Protein AF-A0AA91YK57-F1 (afdb_monomer_lite)

pLDDT: mean 83.92, std 13.76, range [32.53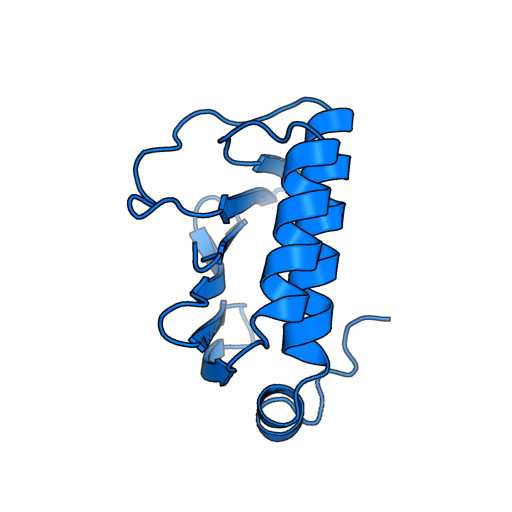, 97.12]

Secondary structure (DSSP, 8-state):
----EEEEEEEEETTEEEEEEEEETTTTEEEEEEE-SS-EEEEEEE----HHHHHHHHHHHHHTT--S-EEEEEEEETTEEEEEEEEEEES-S-GGG--PEE--HHHHHHHHHHHHHHHHHHHHSHHHHHH-TT-----

Foldseek 3Di:
DQKKKWKWKFKDKQNHTAWIWIATQVQQWTWTFGHDPPDTDTDIWRHHDDSVLSVVLVVLCVVLVQDQAWAWDWDADPNITMIMIIGMDMPDPDPPPHPHHDDDPSNVVSSVVSVCSVVVRVCPDPRNCVVCVPPPPDD

Radius of gyration: 15.31 Å; chains: 1; bounding box: 37×32×38 Å

Sequence (139 aa):
NDVFIVFYSQFYINSILVGEKYYNSKTGVYRIYEKTSSTFIDKKIKITLLQKDLNDIYNKYKELKIPNKKLCMKMKEENEDILIERQILVNSENINDVKECAVKDDEQANIDMITSQLLNLIKTSDEYKKTFPQADWEM

Structure (mmCIF, N/CA/C/O backbone):
data_AF-A0AA91YK57-F1
#
_entry.id   AF-A0AA91YK57-F1
#
loop_
_atom_site.group_PDB
_atom_site.id
_atom_site.type_symbol
_atom_site.label_atom_id
_atom_site.label_alt_id
_atom_site.label_comp_id
_atom_site.label_asym_id
_atom_site.label_entity_id
_atom_site.label_seq_id
_atom_site.pdbx_PDB_ins_code
_atom_site.Cartn_x
_atom_site.Cartn_y
_atom_site.Cartn_z
_atom_site.occupancy
_atom_site.B_iso_or_equiv
_atom_site.auth_seq_id
_atom_site.auth_comp_id
_atom_site.auth_asym_id
_atom_site.auth_atom_id
_atom_site.pdbx_PDB_model_num
ATOM 1 N N . ASN A 1 1 ? -19.756 2.731 12.457 1.00 57.16 1 ASN A N 1
ATOM 2 C CA . ASN A 1 1 ? -19.352 2.319 11.100 1.00 57.16 1 ASN A CA 1
ATOM 3 C C . ASN A 1 1 ? -17.912 1.895 11.155 1.00 57.16 1 ASN A C 1
ATOM 5 O O . ASN A 1 1 ? -17.081 2.729 11.499 1.00 57.16 1 ASN A O 1
ATOM 9 N N . ASP A 1 2 ? -17.644 0.631 10.854 1.00 82.88 2 ASP A N 1
ATOM 10 C CA . ASP A 1 2 ? -16.275 0.134 10.775 1.00 82.88 2 ASP A CA 1
ATOM 11 C C . ASP A 1 2 ? -15.621 0.705 9.518 1.00 82.88 2 ASP A C 1
ATOM 13 O O . ASP A 1 2 ? -16.173 0.623 8.418 1.00 82.88 2 ASP A O 1
ATOM 17 N N . VAL A 1 3 ? -14.479 1.362 9.704 1.00 88.44 3 VAL A N 1
ATOM 18 C CA . VAL A 1 3 ? -13.678 1.894 8.604 1.00 88.44 3 VAL A CA 1
ATOM 19 C C . VAL A 1 3 ? -12.901 0.761 7.952 1.00 88.44 3 VAL A C 1
ATOM 21 O O . VAL A 1 3 ? -12.191 0.017 8.622 1.00 88.44 3 VAL A O 1
ATOM 24 N N . PHE A 1 4 ? -12.992 0.684 6.630 1.00 89.94 4 PHE A N 1
ATOM 25 C CA . PHE A 1 4 ? -12.267 -0.264 5.800 1.00 89.94 4 PHE A CA 1
ATOM 26 C C . PHE A 1 4 ? -11.366 0.471 4.813 1.00 89.94 4 PHE A C 1
ATOM 28 O O . PHE A 1 4 ? -11.797 1.441 4.195 1.00 89.94 4 PHE A O 1
ATOM 35 N N . ILE A 1 5 ? -10.134 -0.004 4.638 1.00 91.31 5 ILE A N 1
ATOM 36 C CA . ILE A 1 5 ? -9.160 0.577 3.718 1.00 91.31 5 ILE A CA 1
ATOM 37 C C . ILE A 1 5 ? -8.622 -0.507 2.786 1.00 91.31 5 ILE A C 1
ATOM 39 O O . ILE A 1 5 ? -8.156 -1.559 3.238 1.00 91.31 5 ILE A O 1
ATOM 43 N N . VAL A 1 6 ? -8.651 -0.221 1.485 1.00 91.81 6 VAL A N 1
ATOM 44 C CA . VAL A 1 6 ? -7.902 -0.961 0.466 1.00 91.81 6 VAL A CA 1
ATOM 45 C C . VAL A 1 6 ? -6.827 -0.058 -0.092 1.00 91.81 6 VAL A C 1
ATOM 47 O O . VAL A 1 6 ? -7.095 1.086 -0.452 1.00 91.81 6 VAL A O 1
ATOM 50 N N . PHE A 1 7 ? -5.625 -0.598 -0.205 1.00 91.88 7 PHE A N 1
ATOM 51 C CA . PHE A 1 7 ? -4.524 0.049 -0.891 1.00 91.88 7 PHE A CA 1
ATOM 52 C C . PHE A 1 7 ? -4.018 -0.839 -2.014 1.00 91.88 7 PHE A C 1
ATOM 54 O O . PHE A 1 7 ? -3.886 -2.055 -1.854 1.00 91.88 7 PHE A O 1
ATOM 61 N N . TYR A 1 8 ? -3.716 -0.205 -3.138 1.00 91.56 8 TYR A N 1
ATOM 62 C CA . TYR A 1 8 ? -3.125 -0.849 -4.289 1.00 91.56 8 TYR A CA 1
ATOM 63 C C . TYR A 1 8 ? -2.072 0.061 -4.907 1.00 91.56 8 TYR A C 1
ATOM 65 O O . TYR A 1 8 ? -2.298 1.257 -5.083 1.00 91.56 8 TYR A O 1
ATOM 73 N N . SER A 1 9 ? -0.917 -0.502 -5.233 1.00 91.69 9 SER A N 1
ATOM 74 C CA . SER A 1 9 ? 0.131 0.182 -5.976 1.00 91.69 9 SER A CA 1
ATOM 75 C C . SER A 1 9 ? 0.742 -0.793 -6.963 1.00 91.69 9 SER A C 1
ATOM 77 O O . SER A 1 9 ? 1.215 -1.845 -6.548 1.00 91.69 9 SER A O 1
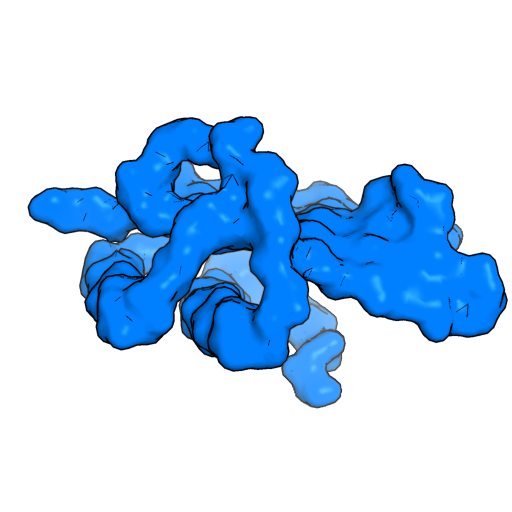ATOM 79 N N . GLN A 1 10 ? 0.763 -0.436 -8.237 1.00 92.88 10 GLN A N 1
ATOM 80 C CA . GLN A 1 10 ? 1.391 -1.191 -9.312 1.00 92.88 10 GLN A CA 1
ATOM 81 C C . GLN A 1 10 ? 2.518 -0.369 -9.922 1.00 92.88 10 GLN A C 1
ATOM 83 O O . GLN A 1 10 ? 2.422 0.855 -10.037 1.00 92.88 10 GLN A O 1
ATOM 88 N N . PHE A 1 11 ? 3.584 -1.058 -10.296 1.00 92.56 11 PHE A N 1
ATOM 89 C CA . PHE A 1 11 ? 4.770 -0.485 -10.900 1.00 92.56 11 PHE A CA 1
ATOM 90 C C . PHE A 1 11 ? 5.040 -1.182 -12.227 1.00 92.56 11 PHE A C 1
ATOM 92 O O . PHE A 1 11 ? 5.179 -2.410 -12.277 1.00 92.56 11 PHE A O 1
ATOM 99 N N . TYR A 1 12 ? 5.092 -0.392 -13.293 1.00 91.88 12 TYR A N 1
ATOM 100 C CA . TYR A 1 12 ? 5.288 -0.864 -14.652 1.00 91.88 12 TYR A CA 1
ATOM 101 C C . TYR A 1 12 ? 6.545 -0.254 -15.260 1.00 91.88 12 TYR A C 1
ATOM 103 O O . TYR A 1 12 ? 6.745 0.955 -15.160 1.00 91.88 12 TYR A O 1
ATOM 111 N N . ILE A 1 13 ? 7.323 -1.082 -15.953 1.00 91.88 13 ILE A N 1
ATOM 112 C CA . ILE A 1 13 ? 8.452 -0.673 -16.795 1.00 91.88 13 ILE A CA 1
ATOM 113 C C . ILE A 1 13 ? 8.148 -1.146 -18.212 1.00 91.88 13 ILE A C 1
ATOM 115 O O . ILE A 1 13 ? 7.886 -2.331 -18.421 1.00 91.88 13 ILE A O 1
ATOM 119 N N . ASN A 1 14 ? 8.131 -0.237 -19.187 1.00 90.56 14 ASN A N 1
ATOM 120 C CA . ASN A 1 14 ? 7.809 -0.541 -20.587 1.00 90.56 14 ASN A CA 1
ATOM 121 C C . ASN A 1 14 ? 6.486 -1.322 -20.733 1.00 90.56 14 ASN A C 1
ATOM 123 O O . ASN A 1 14 ? 6.376 -2.269 -21.510 1.00 90.56 14 ASN A O 1
ATOM 127 N N . SER A 1 15 ? 5.468 -0.930 -19.956 1.00 89.62 15 SER A N 1
ATOM 128 C CA . SER A 1 15 ? 4.153 -1.598 -19.851 1.00 89.62 15 SER A CA 1
ATOM 129 C C . SER A 1 15 ? 4.160 -3.015 -19.248 1.00 89.62 15 SER A C 1
ATOM 131 O O . SER A 1 15 ? 3.131 -3.692 -19.259 1.00 89.62 15 SER A O 1
ATOM 133 N N . ILE A 1 16 ? 5.277 -3.474 -18.680 1.00 91.50 16 ILE A N 1
ATOM 134 C CA . ILE A 1 16 ? 5.394 -4.764 -17.989 1.00 91.50 16 ILE A CA 1
ATOM 135 C C . ILE A 1 16 ? 5.254 -4.540 -16.485 1.00 91.50 16 ILE A C 1
ATOM 137 O O . ILE A 1 16 ? 5.974 -3.725 -15.916 1.00 91.50 16 ILE A O 1
ATOM 141 N N . LEU A 1 17 ? 4.356 -5.282 -15.827 1.00 92.25 17 LEU A N 1
ATOM 142 C CA . LEU A 1 17 ? 4.208 -5.242 -14.369 1.00 92.25 17 LEU A CA 1
ATOM 143 C C . LEU A 1 17 ? 5.436 -5.867 -13.694 1.00 92.25 17 LEU A C 1
ATOM 145 O O . LEU A 1 17 ? 5.653 -7.082 -13.762 1.00 92.25 17 LEU A O 1
ATOM 149 N N . VAL A 1 18 ? 6.197 -5.033 -12.997 1.00 93.75 18 VAL A N 1
ATOM 150 C CA . VAL A 1 18 ? 7.427 -5.415 -12.289 1.00 93.75 18 VAL A CA 1
ATOM 151 C C . VAL A 1 18 ? 7.298 -5.272 -10.773 1.00 93.75 18 VAL A C 1
ATOM 153 O O . VAL A 1 18 ? 8.116 -5.816 -10.043 1.00 93.75 18 VAL A O 1
ATOM 156 N N . GLY A 1 19 ? 6.251 -4.611 -10.273 1.00 94.25 19 GLY A N 1
ATOM 157 C CA . GLY A 1 19 ? 6.008 -4.496 -8.838 1.00 94.25 19 GLY A CA 1
ATOM 158 C C . GLY A 1 19 ? 4.540 -4.288 -8.494 1.00 94.25 19 GLY A C 1
ATOM 159 O O . GLY A 1 19 ? 3.806 -3.627 -9.223 1.00 94.25 19 GLY A O 1
ATOM 160 N N . GLU A 1 20 ? 4.103 -4.847 -7.372 1.00 94.31 20 GLU A N 1
ATOM 161 C CA . GLU A 1 20 ? 2.769 -4.657 -6.813 1.00 94.31 20 GLU A CA 1
ATOM 162 C C . GLU A 1 20 ? 2.827 -4.664 -5.280 1.00 94.31 20 GLU A C 1
ATOM 164 O O . GLU A 1 20 ? 3.453 -5.525 -4.660 1.00 94.31 20 GLU A O 1
ATOM 169 N N . LYS A 1 21 ? 2.119 -3.722 -4.656 1.00 94.62 21 LYS A N 1
ATOM 170 C CA . LYS A 1 21 ? 1.785 -3.745 -3.230 1.00 94.62 21 LYS A CA 1
ATOM 171 C C . LYS A 1 21 ? 0.266 -3.694 -3.089 1.00 94.62 21 LYS A C 1
ATOM 173 O O . LYS A 1 21 ? -0.382 -2.834 -3.683 1.00 94.62 21 LYS A O 1
ATOM 178 N N . TYR A 1 22 ? -0.300 -4.593 -2.293 1.00 94.81 22 TYR A N 1
ATOM 179 C CA . TYR A 1 22 ? -1.740 -4.648 -2.022 1.00 94.81 22 TYR A CA 1
ATOM 180 C C . TYR A 1 22 ? -1.994 -4.790 -0.529 1.00 94.81 22 TYR A C 1
ATOM 182 O O . TYR A 1 22 ? -1.345 -5.605 0.121 1.00 94.81 22 TYR A O 1
ATOM 190 N N . TYR A 1 23 ? -2.963 -4.048 0.002 1.00 95.12 23 TYR A N 1
ATOM 191 C CA . TYR A 1 23 ? -3.470 -4.221 1.360 1.00 95.12 23 TYR A CA 1
ATOM 192 C C . TYR A 1 23 ? -4.996 -4.182 1.393 1.00 95.12 23 TYR A C 1
ATOM 194 O O . TYR A 1 23 ? -5.612 -3.355 0.722 1.00 95.12 23 TYR A O 1
ATOM 202 N N . ASN A 1 24 ? -5.604 -5.018 2.233 1.00 94.25 24 ASN A N 1
ATOM 203 C CA . ASN A 1 24 ? -7.042 -5.027 2.480 1.00 94.25 24 ASN A CA 1
ATOM 204 C C . ASN A 1 24 ? -7.317 -5.177 3.979 1.00 94.25 24 ASN A C 1
ATOM 206 O O . ASN A 1 24 ? -7.155 -6.266 4.528 1.00 94.25 24 ASN A O 1
ATOM 210 N N . SER A 1 25 ? -7.784 -4.110 4.634 1.00 93.94 25 SER A N 1
ATOM 211 C CA . SER A 1 25 ? -7.955 -4.101 6.094 1.00 93.94 25 SER A CA 1
ATOM 212 C C . SER A 1 25 ? -9.093 -4.983 6.626 1.00 93.94 25 SER A C 1
ATOM 214 O O . SER A 1 25 ? -9.071 -5.335 7.798 1.00 93.94 25 SER A O 1
ATOM 216 N N . LYS A 1 26 ? -10.052 -5.402 5.786 1.00 91.62 26 LYS A N 1
ATOM 217 C CA . LYS A 1 26 ? -11.102 -6.379 6.137 1.00 91.62 26 LYS A CA 1
ATOM 218 C C . LYS A 1 26 ? -10.511 -7.774 6.319 1.00 91.62 26 LYS A C 1
ATOM 220 O O . LYS A 1 26 ? -10.919 -8.514 7.205 1.00 91.62 26 LYS A O 1
ATOM 225 N N . THR A 1 27 ? -9.569 -8.147 5.455 1.00 93.19 27 THR A N 1
ATOM 226 C CA . THR A 1 27 ? -8.924 -9.473 5.486 1.00 93.19 27 THR A CA 1
ATOM 227 C C . THR A 1 27 ? -7.598 -9.473 6.249 1.00 93.19 27 THR A C 1
ATOM 229 O O . THR A 1 27 ? -7.112 -10.533 6.652 1.00 93.19 27 THR A O 1
ATOM 232 N N . GLY A 1 28 ? -7.005 -8.292 6.424 1.00 93.75 28 GLY A N 1
ATOM 233 C CA . GLY A 1 28 ? -5.647 -8.085 6.913 1.00 93.75 28 GLY A CA 1
ATOM 234 C C . GLY A 1 28 ? -4.565 -8.519 5.923 1.00 93.75 28 GLY A C 1
ATOM 235 O O . GLY A 1 28 ? -3.396 -8.578 6.283 1.00 93.75 28 GLY A O 1
ATOM 236 N N . VAL A 1 29 ? -4.908 -8.884 4.685 1.00 95.75 29 VAL A N 1
ATOM 237 C CA . VAL A 1 29 ? -3.914 -9.388 3.730 1.00 95.75 29 VAL A CA 1
ATOM 238 C C . VAL A 1 29 ? -3.093 -8.228 3.185 1.00 95.75 29 VAL A C 1
ATOM 240 O O . VAL A 1 29 ? -3.642 -7.320 2.563 1.00 95.75 29 VAL A O 1
ATOM 243 N N . TYR A 1 30 ? -1.777 -8.308 3.373 1.00 95.94 30 TYR A N 1
ATOM 244 C CA . TYR A 1 30 ? -0.781 -7.480 2.709 1.00 95.94 30 TYR A CA 1
ATOM 245 C C . TYR A 1 30 ? 0.067 -8.340 1.764 1.00 95.94 30 TYR A C 1
ATOM 247 O O . TYR A 1 30 ? 0.600 -9.371 2.178 1.00 95.94 30 TYR A O 1
ATOM 255 N N . ARG A 1 31 ? 0.194 -7.940 0.498 1.00 94.81 31 ARG A N 1
ATOM 256 C CA . ARG A 1 31 ? 1.016 -8.614 -0.517 1.00 94.81 31 ARG A CA 1
ATOM 257 C C . ARG A 1 31 ? 2.094 -7.673 -1.030 1.00 94.81 31 ARG A C 1
ATOM 259 O O . ARG A 1 31 ? 1.800 -6.514 -1.314 1.00 94.81 31 ARG A O 1
ATOM 266 N N . ILE A 1 32 ? 3.294 -8.210 -1.217 1.00 93.88 32 ILE A N 1
ATOM 267 C CA . ILE A 1 32 ? 4.352 -7.610 -2.029 1.00 93.88 32 ILE A CA 1
ATOM 268 C C . ILE A 1 32 ? 4.678 -8.586 -3.155 1.00 93.88 32 ILE A C 1
ATOM 270 O O . ILE A 1 32 ? 5.007 -9.743 -2.890 1.00 93.88 32 ILE A O 1
ATOM 274 N N . TYR A 1 33 ? 4.597 -8.102 -4.387 1.00 93.88 33 TYR A N 1
ATOM 275 C CA . TYR A 1 33 ? 5.147 -8.743 -5.570 1.00 93.88 33 TYR A CA 1
ATOM 276 C C . TYR A 1 33 ? 6.202 -7.816 -6.173 1.00 93.88 33 TYR A C 1
ATOM 278 O O . TYR A 1 33 ? 5.961 -6.622 -6.325 1.00 93.88 33 TYR A O 1
ATOM 286 N N . GLU A 1 34 ? 7.362 -8.354 -6.515 1.00 92.56 34 GLU A N 1
ATOM 287 C CA . GLU A 1 34 ? 8.448 -7.631 -7.165 1.00 92.56 34 GLU A CA 1
ATOM 288 C C . GLU A 1 34 ? 9.196 -8.582 -8.095 1.00 92.56 34 GLU A C 1
ATOM 290 O O . GLU A 1 34 ? 9.513 -9.717 -7.730 1.00 92.56 34 GLU A O 1
ATOM 295 N N . LYS A 1 35 ? 9.458 -8.127 -9.314 1.00 89.94 35 LYS A N 1
ATOM 296 C CA . LYS A 1 35 ? 10.153 -8.881 -10.346 1.00 89.94 35 LYS A CA 1
ATOM 297 C C . LYS A 1 35 ? 11.123 -7.955 -11.062 1.00 89.94 35 LYS A C 1
ATOM 299 O O . LYS A 1 35 ? 10.716 -7.138 -11.883 1.00 89.94 35 LYS A O 1
ATOM 304 N N . THR A 1 36 ? 12.404 -8.141 -10.790 1.00 82.00 36 THR A N 1
ATOM 305 C CA . THR A 1 36 ? 13.503 -7.516 -11.529 1.00 82.00 36 THR A CA 1
ATOM 306 C C . THR A 1 36 ? 14.247 -8.578 -12.345 1.00 82.00 36 THR A C 1
ATOM 308 O O . THR A 1 36 ? 13.862 -9.750 -12.370 1.00 82.00 36 THR A O 1
ATOM 311 N N . SER A 1 37 ? 15.310 -8.183 -13.048 1.00 79.50 37 SER A N 1
ATOM 312 C CA . SER A 1 37 ? 16.183 -9.117 -13.774 1.00 79.50 37 SER A CA 1
ATOM 313 C C . SER A 1 37 ? 16.922 -10.094 -12.850 1.00 79.50 37 SER A C 1
ATOM 315 O O . SER A 1 37 ? 17.281 -11.187 -13.286 1.00 79.50 37 SER A O 1
ATOM 317 N N . SER A 1 38 ? 17.131 -9.723 -11.584 1.00 77.81 38 SER A N 1
ATOM 318 C CA . SER A 1 38 ? 17.931 -10.468 -10.604 1.00 77.81 38 SER A CA 1
ATOM 319 C C . SER A 1 38 ? 17.144 -10.963 -9.387 1.00 77.81 38 SER A C 1
ATOM 321 O O . SER A 1 38 ? 17.605 -11.879 -8.707 1.00 77.81 38 SER A O 1
ATOM 323 N N . THR A 1 39 ? 15.958 -10.409 -9.121 1.00 81.75 39 THR A N 1
ATOM 324 C CA . THR A 1 39 ? 15.192 -10.676 -7.898 1.00 81.75 39 THR A CA 1
ATOM 325 C C . THR A 1 39 ? 13.735 -10.994 -8.218 1.00 81.75 39 THR A C 1
ATOM 327 O O . THR A 1 39 ? 13.102 -10.344 -9.050 1.00 81.75 39 THR A O 1
ATOM 330 N N . PHE A 1 40 ? 13.182 -11.986 -7.516 1.00 89.00 40 PHE A N 1
ATOM 331 C CA . PHE A 1 40 ? 11.756 -12.300 -7.535 1.00 89.00 40 PHE A CA 1
ATOM 332 C C . PHE A 1 40 ? 11.220 -12.437 -6.109 1.00 89.00 40 PHE A C 1
ATOM 334 O O . PHE A 1 40 ? 11.698 -13.266 -5.330 1.00 89.00 40 PHE A O 1
ATOM 341 N N . ILE A 1 41 ? 10.209 -11.639 -5.778 1.00 89.56 41 ILE A N 1
ATOM 342 C CA . ILE A 1 41 ? 9.485 -11.674 -4.509 1.00 89.56 41 ILE A CA 1
ATOM 343 C C . ILE A 1 41 ? 7.998 -11.796 -4.835 1.00 89.56 41 ILE A C 1
ATOM 345 O O . ILE A 1 41 ? 7.453 -10.982 -5.564 1.00 89.56 41 ILE A O 1
ATOM 349 N N . ASP A 1 42 ? 7.320 -12.785 -4.260 1.00 93.00 42 ASP A N 1
ATOM 350 C CA . ASP A 1 42 ? 5.858 -12.803 -4.154 1.00 93.00 42 ASP A CA 1
ATOM 351 C C . ASP A 1 42 ? 5.505 -13.330 -2.766 1.00 93.00 42 ASP A C 1
ATOM 353 O O . ASP A 1 42 ? 5.580 -14.530 -2.490 1.00 93.00 42 ASP A O 1
ATOM 357 N N . LYS A 1 43 ? 5.214 -12.410 -1.847 1.00 92.88 43 LYS A N 1
ATOM 358 C CA . LYS A 1 43 ? 4.928 -12.724 -0.447 1.00 92.88 43 LYS A CA 1
ATOM 359 C C . LYS A 1 43 ? 3.604 -12.121 -0.025 1.00 92.88 43 LYS A C 1
ATOM 361 O O . LYS A 1 43 ? 3.281 -10.982 -0.355 1.00 92.88 43 LYS A O 1
ATOM 366 N N . LYS A 1 44 ? 2.867 -12.886 0.777 1.00 95.00 44 LYS A N 1
ATOM 367 C CA . LYS A 1 44 ? 1.630 -12.465 1.435 1.00 95.00 44 LYS A CA 1
ATOM 368 C C . LYS A 1 44 ? 1.778 -12.646 2.934 1.00 95.00 44 LYS A C 1
ATOM 370 O O . LYS A 1 44 ? 2.232 -13.696 3.382 1.00 95.00 44 LYS A O 1
ATOM 375 N N . ILE A 1 45 ? 1.364 -11.641 3.689 1.00 94.88 45 ILE A N 1
ATOM 376 C CA . ILE A 1 45 ? 1.335 -11.658 5.149 1.00 94.88 45 ILE A CA 1
ATOM 377 C C . ILE A 1 45 ? -0.008 -11.154 5.647 1.00 94.88 45 ILE A C 1
ATOM 379 O O . ILE A 1 45 ? -0.712 -10.427 4.945 1.00 94.88 45 ILE A O 1
ATOM 383 N N . LYS A 1 46 ? -0.366 -11.558 6.863 1.00 97.12 46 LYS A N 1
ATOM 384 C CA . LYS A 1 46 ? -1.584 -11.107 7.523 1.00 97.12 46 LYS A CA 1
ATOM 385 C C . LYS A 1 46 ? -1.219 -10.083 8.592 1.00 97.12 46 LYS A C 1
ATOM 387 O O . LYS A 1 46 ? -0.551 -10.433 9.553 1.00 97.12 46 LYS A O 1
ATOM 392 N N . ILE A 1 47 ? -1.661 -8.846 8.407 1.00 95.81 47 ILE A N 1
ATOM 393 C CA . ILE A 1 47 ? -1.497 -7.717 9.324 1.00 95.81 47 ILE A CA 1
ATOM 394 C C . ILE A 1 47 ? -2.885 -7.169 9.623 1.00 95.81 47 ILE A C 1
ATOM 396 O O . ILE A 1 47 ? -3.600 -6.745 8.718 1.00 95.81 47 ILE A O 1
ATOM 400 N N . THR A 1 48 ? -3.271 -7.181 10.895 1.00 95.38 48 THR A N 1
ATOM 401 C CA . THR A 1 48 ? -4.552 -6.619 11.334 1.00 95.38 48 THR A CA 1
ATOM 402 C C . THR A 1 48 ? -4.286 -5.283 12.007 1.00 95.38 48 THR A C 1
ATOM 404 O O . THR A 1 48 ? -3.667 -5.242 13.065 1.00 95.38 48 THR A O 1
ATOM 407 N N . LEU A 1 49 ? -4.735 -4.194 11.386 1.00 94.31 49 LEU A N 1
ATOM 408 C CA . LEU A 1 49 ? -4.632 -2.857 11.973 1.00 94.31 49 LEU A CA 1
ATOM 409 C C . LEU A 1 49 ? -5.753 -2.618 12.986 1.00 94.31 49 LEU A C 1
ATOM 411 O O . LEU A 1 49 ? -6.851 -3.163 12.849 1.00 94.31 49 LEU A O 1
ATOM 415 N N . LEU A 1 50 ? -5.489 -1.782 13.991 1.00 94.50 50 LEU A N 1
ATOM 416 C CA . LEU A 1 50 ? -6.500 -1.428 14.980 1.00 94.50 50 LEU A CA 1
ATOM 417 C C . LEU A 1 50 ? -7.558 -0.521 14.349 1.00 94.50 50 LEU A C 1
ATOM 419 O O . LEU A 1 50 ? -7.258 0.341 13.523 1.00 94.50 50 LEU A O 1
ATOM 423 N N . GLN A 1 51 ? -8.804 -0.645 14.810 1.00 93.25 51 GLN A N 1
ATOM 424 C CA . GLN A 1 51 ? -9.896 0.200 14.318 1.00 93.25 51 GLN A CA 1
ATOM 425 C C . GLN A 1 51 ? -9.627 1.694 14.551 1.00 93.25 51 GLN A C 1
ATOM 427 O O . GLN A 1 51 ? -10.048 2.528 13.752 1.00 93.25 51 GLN A O 1
ATOM 432 N N . LYS A 1 52 ? -8.905 2.033 15.628 1.00 94.75 52 LYS A N 1
ATOM 433 C CA . LYS A 1 52 ? -8.471 3.405 15.908 1.00 94.75 52 LYS A CA 1
ATOM 434 C C . LYS A 1 52 ? -7.564 3.941 14.795 1.00 94.75 52 LYS A C 1
ATOM 436 O O . LYS A 1 52 ? -7.853 5.007 14.271 1.00 94.75 52 LYS A O 1
ATOM 441 N N . ASP A 1 53 ? -6.561 3.171 14.379 1.00 95.06 53 ASP A N 1
ATOM 442 C CA . ASP A 1 53 ? -5.624 3.578 13.325 1.00 95.06 53 ASP A CA 1
ATOM 443 C C . ASP A 1 53 ? -6.344 3.766 11.982 1.00 95.06 53 ASP A C 1
ATOM 445 O O . ASP A 1 53 ? -6.115 4.738 11.264 1.00 95.06 53 ASP A O 1
ATOM 449 N N . LEU A 1 54 ? -7.282 2.866 11.662 1.00 94.50 54 LEU A N 1
ATOM 450 C CA . LEU A 1 54 ? -8.117 2.987 10.463 1.00 94.50 54 LEU A CA 1
ATOM 451 C C . LEU A 1 54 ? -8.991 4.249 10.513 1.00 94.50 54 LEU A C 1
ATOM 453 O O . LEU A 1 54 ? -9.104 4.962 9.514 1.00 94.50 54 LEU A O 1
ATOM 457 N N . ASN A 1 55 ? -9.581 4.551 11.672 1.00 94.12 55 ASN A N 1
ATOM 458 C CA . ASN A 1 55 ? -10.375 5.764 11.866 1.00 94.12 55 ASN A CA 1
ATOM 459 C C . ASN A 1 55 ? -9.525 7.034 11.723 1.00 94.12 55 ASN A C 1
ATOM 461 O O . ASN A 1 55 ? -9.996 7.998 11.121 1.00 94.12 55 ASN A O 1
ATOM 465 N N . ASP A 1 56 ? -8.287 7.034 12.219 1.00 94.62 56 ASP A N 1
ATOM 466 C CA . ASP A 1 56 ? -7.374 8.174 12.105 1.00 94.62 56 ASP A CA 1
ATOM 467 C C . ASP A 1 56 ? -7.030 8.461 10.633 1.00 94.62 56 ASP A C 1
ATOM 469 O O . ASP A 1 56 ? -7.161 9.603 10.176 1.00 94.62 56 ASP A O 1
ATOM 473 N N . ILE A 1 57 ? -6.721 7.420 9.847 1.00 93.50 57 ILE A N 1
ATOM 474 C CA . ILE A 1 57 ? -6.508 7.553 8.396 1.00 93.50 57 ILE A CA 1
ATOM 475 C C . ILE A 1 57 ? -7.776 8.067 7.702 1.00 93.50 57 ILE A C 1
ATOM 477 O O . ILE A 1 57 ? -7.705 8.952 6.851 1.00 93.50 57 ILE A O 1
ATOM 481 N N . TYR A 1 58 ? -8.953 7.546 8.058 1.00 92.44 58 TYR A N 1
ATOM 482 C CA . TYR A 1 58 ? -10.220 7.986 7.468 1.00 92.44 58 TYR A CA 1
ATOM 483 C C . TYR A 1 58 ? -10.547 9.449 7.764 1.00 92.44 58 TYR A C 1
ATOM 485 O O . TYR A 1 58 ? -10.999 10.175 6.873 1.00 92.44 58 TYR A O 1
ATOM 493 N N . ASN A 1 59 ? -10.307 9.897 8.995 1.00 93.06 59 ASN A N 1
ATOM 494 C CA . ASN A 1 59 ? -10.495 11.290 9.376 1.00 93.06 59 ASN A CA 1
ATOM 495 C C . ASN A 1 59 ? -9.587 12.196 8.542 1.00 93.06 59 ASN A C 1
ATOM 497 O O . ASN A 1 59 ? -10.064 13.188 7.986 1.00 93.06 59 ASN A O 1
ATOM 501 N N . LYS A 1 60 ? -8.317 11.809 8.361 1.00 92.94 60 LYS A N 1
ATOM 502 C CA . LYS A 1 60 ? -7.385 12.558 7.516 1.00 92.94 60 LYS A CA 1
ATOM 503 C C . LYS A 1 60 ? -7.794 12.536 6.043 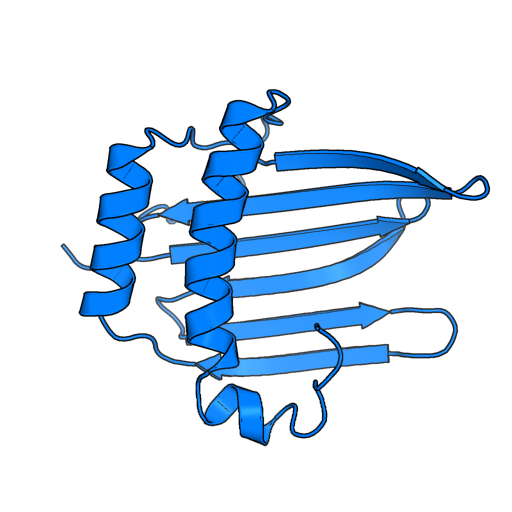1.00 92.94 60 LYS A C 1
ATOM 505 O O . LYS A 1 60 ? -7.802 13.578 5.396 1.00 92.94 60 LYS A O 1
ATOM 510 N N . TYR A 1 61 ? -8.215 11.386 5.523 1.00 89.25 61 TYR A N 1
ATOM 511 C CA . TYR A 1 61 ? -8.723 11.249 4.155 1.00 89.25 61 TYR A CA 1
ATOM 512 C C . TYR A 1 61 ? -9.893 12.209 3.877 1.00 89.25 61 TYR A C 1
ATOM 514 O O . TYR A 1 61 ? -9.928 12.873 2.838 1.00 89.25 61 TYR A O 1
ATOM 522 N N . LYS A 1 62 ? -10.824 12.335 4.833 1.00 89.06 62 LYS A N 1
ATOM 523 C CA . LYS A 1 62 ? -11.946 13.283 4.763 1.00 89.06 62 LYS A CA 1
ATOM 524 C C . LYS A 1 62 ? -11.506 14.742 4.830 1.00 89.06 62 LYS A C 1
ATOM 526 O O . LYS A 1 62 ? -12.024 15.553 4.065 1.00 89.06 62 LYS A O 1
ATOM 531 N N . GLU A 1 63 ? -10.586 15.073 5.733 1.00 92.44 63 GLU A N 1
ATOM 532 C CA . GLU A 1 63 ? -10.048 16.430 5.896 1.00 92.44 63 GLU A CA 1
ATOM 533 C C . GLU A 1 63 ? -9.429 16.942 4.589 1.00 92.44 63 GLU A C 1
ATOM 535 O O . GLU A 1 63 ? -9.713 18.058 4.157 1.00 92.44 63 GLU A O 1
ATOM 540 N N . LEU A 1 64 ? -8.651 16.087 3.921 1.00 87.62 64 LEU A N 1
ATOM 541 C CA . LEU A 1 64 ? -7.951 16.407 2.676 1.00 87.62 64 LEU A CA 1
ATOM 542 C C . LEU A 1 64 ? -8.846 16.383 1.433 1.00 87.62 64 LEU A C 1
ATOM 544 O O . LEU A 1 64 ? -8.385 16.738 0.351 1.00 87.62 64 LEU A O 1
ATOM 548 N N . LYS A 1 65 ? -10.107 15.948 1.567 1.00 84.00 65 LYS A N 1
ATOM 549 C CA . LYS A 1 65 ? -11.065 15.815 0.458 1.00 84.00 65 LYS A CA 1
ATOM 550 C C . LYS A 1 65 ? -10.477 15.040 -0.728 1.00 84.00 65 LYS A C 1
ATOM 552 O O . LYS A 1 65 ? -10.657 15.440 -1.878 1.00 84.00 65 LYS A O 1
ATOM 557 N N . ILE A 1 66 ? -9.764 13.947 -0.447 1.00 78.50 66 ILE A N 1
ATOM 558 C CA . ILE A 1 66 ? -9.118 13.153 -1.496 1.00 78.50 66 ILE A CA 1
ATOM 559 C C . ILE A 1 66 ? -10.195 12.611 -2.441 1.00 78.50 66 ILE A C 1
ATOM 561 O O . ILE A 1 66 ? -11.125 11.937 -1.986 1.00 78.50 66 ILE A O 1
ATOM 565 N N . PRO A 1 67 ? -10.101 12.894 -3.750 1.00 70.50 67 PRO A N 1
ATOM 566 C CA . PRO A 1 67 ? -11.056 12.371 -4.705 1.00 70.50 67 PRO A CA 1
ATOM 567 C C . PRO A 1 67 ? -10.893 10.852 -4.818 1.00 70.50 67 PRO A C 1
ATOM 569 O O . PRO A 1 67 ? -9.799 10.311 -4.665 1.00 70.50 67 PRO A O 1
ATOM 572 N N . ASN A 1 68 ? -11.981 10.150 -5.128 1.00 72.75 68 ASN A N 1
ATOM 573 C CA . ASN A 1 68 ? -11.926 8.725 -5.443 1.00 72.75 68 ASN A CA 1
ATOM 574 C C . ASN A 1 68 ? -11.314 8.520 -6.841 1.00 72.75 68 ASN A C 1
ATOM 576 O O . ASN A 1 68 ? -12.029 8.281 -7.813 1.00 72.75 68 ASN A O 1
ATOM 580 N N . LYS A 1 69 ? -9.997 8.714 -6.945 1.00 70.94 69 LYS A N 1
ATOM 581 C CA . LYS A 1 69 ? -9.207 8.679 -8.179 1.00 70.94 69 LYS A CA 1
ATOM 582 C C . LYS A 1 69 ? -7.963 7.823 -8.005 1.00 70.94 69 LYS A C 1
ATOM 584 O O . LYS A 1 69 ? -7.477 7.610 -6.894 1.00 70.94 69 LYS A O 1
ATOM 589 N N . LYS A 1 70 ? -7.458 7.332 -9.129 1.00 78.75 70 LYS A N 1
ATOM 590 C CA . LYS A 1 70 ? -6.196 6.611 -9.211 1.00 78.75 70 LYS A CA 1
ATOM 591 C C . LYS A 1 70 ? -5.099 7.644 -9.425 1.00 78.75 70 LYS A C 1
ATOM 593 O O . LYS A 1 70 ? -5.249 8.529 -10.253 1.00 78.75 70 LYS A O 1
ATOM 598 N N . LEU A 1 71 ? -4.006 7.571 -8.690 1.00 80.00 71 LEU A N 1
ATOM 599 C CA . LEU A 1 71 ? -2.812 8.346 -8.991 1.00 80.00 71 LEU A CA 1
ATOM 600 C C . LEU A 1 71 ? -2.029 7.612 -10.080 1.00 80.00 71 LEU A C 1
ATOM 602 O O . LEU A 1 71 ? -1.764 6.417 -9.948 1.00 80.00 71 LEU A O 1
ATOM 606 N N . CYS A 1 72 ? -1.659 8.329 -11.136 1.00 84.00 72 CYS A N 1
ATOM 607 C CA . CYS A 1 72 ? -0.888 7.786 -12.249 1.00 84.00 72 CYS A CA 1
ATOM 608 C C . CYS A 1 72 ? 0.339 8.671 -12.466 1.00 84.00 72 CYS A C 1
ATOM 610 O O . CYS A 1 72 ? 0.225 9.766 -13.014 1.00 84.00 72 CYS A O 1
ATOM 612 N N . MET A 1 73 ? 1.507 8.202 -12.044 1.00 83.62 73 MET A N 1
ATOM 613 C CA . MET A 1 73 ? 2.775 8.891 -12.264 1.00 83.62 73 MET A CA 1
ATOM 614 C C . MET A 1 73 ? 3.484 8.263 -13.455 1.00 83.62 73 MET A C 1
ATOM 616 O O . MET A 1 73 ? 3.695 7.053 -13.476 1.00 83.62 73 MET A O 1
ATOM 620 N N . LYS A 1 74 ? 3.849 9.082 -14.442 1.00 84.31 74 LYS A N 1
ATOM 621 C CA . LYS A 1 74 ? 4.630 8.649 -15.603 1.00 84.31 74 LYS A CA 1
ATOM 622 C C . LYS A 1 74 ? 5.998 9.302 -15.561 1.00 84.31 74 LYS A C 1
ATOM 624 O O . LYS A 1 74 ? 6.084 10.519 -15.415 1.00 84.31 74 LYS A O 1
ATOM 629 N N . MET A 1 75 ? 7.043 8.501 -15.708 1.00 84.38 75 MET A N 1
ATOM 630 C CA . MET A 1 75 ? 8.430 8.957 -15.722 1.00 84.38 75 MET A CA 1
ATOM 631 C C . MET A 1 75 ? 9.160 8.301 -16.895 1.00 84.38 75 MET A C 1
ATOM 633 O O . MET A 1 75 ? 8.774 7.223 -17.345 1.00 84.38 75 MET A O 1
ATOM 637 N N . LYS A 1 76 ? 10.196 8.970 -17.404 1.00 82.06 76 LYS A N 1
ATOM 638 C CA . LYS A 1 76 ? 11.132 8.398 -18.374 1.00 82.06 76 LYS A CA 1
ATOM 639 C C . LYS A 1 76 ? 12.514 8.368 -17.749 1.00 82.06 76 LYS A C 1
ATOM 641 O O . LYS A 1 76 ? 13.023 9.425 -17.385 1.00 82.06 76 LYS A O 1
ATOM 646 N N . GLU A 1 77 ? 13.108 7.189 -17.667 1.00 79.75 77 GLU A N 1
ATOM 647 C CA . GLU A 1 77 ? 14.444 6.980 -17.105 1.00 79.75 77 GLU A CA 1
ATOM 648 C C . GLU A 1 77 ? 15.220 6.054 -18.041 1.00 79.75 77 GLU A C 1
ATOM 650 O O . GLU A 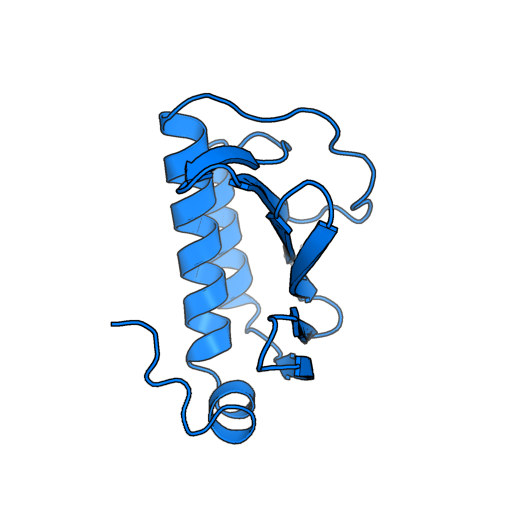1 77 ? 14.714 5.009 -18.415 1.00 79.75 77 GLU A O 1
ATOM 655 N N . GLU A 1 78 ? 16.396 6.472 -18.517 1.00 76.75 78 GLU A N 1
ATOM 656 C CA . GLU A 1 78 ? 17.293 5.641 -19.349 1.00 76.75 78 GLU A CA 1
ATOM 657 C C . GLU A 1 78 ? 16.648 4.915 -20.566 1.00 76.75 78 GLU A C 1
ATOM 659 O O . GLU A 1 78 ? 17.127 3.875 -21.009 1.00 76.75 78 GLU A O 1
ATOM 664 N N . ASN A 1 79 ? 15.620 5.516 -21.188 1.00 80.50 79 ASN A N 1
ATOM 665 C CA . ASN A 1 79 ? 14.777 4.964 -22.276 1.00 80.50 79 ASN A CA 1
ATOM 666 C C . ASN A 1 79 ? 13.690 3.964 -21.850 1.00 80.50 79 ASN A C 1
ATOM 668 O O . ASN A 1 79 ? 13.067 3.338 -22.707 1.00 80.50 79 ASN A O 1
ATOM 672 N N . GLU A 1 80 ? 13.423 3.848 -20.559 1.00 84.69 80 GLU A N 1
ATOM 673 C CA . GLU A 1 80 ? 12.313 3.085 -20.016 1.00 84.69 80 GLU A CA 1
ATOM 674 C C . GLU A 1 80 ? 11.109 3.988 -19.735 1.00 84.69 80 GLU A C 1
ATOM 676 O O . GLU A 1 80 ? 11.232 5.075 -19.160 1.00 84.69 80 GLU A O 1
ATOM 681 N N . ASP A 1 81 ? 9.926 3.527 -20.140 1.00 87.81 81 ASP A N 1
ATOM 682 C CA . ASP A 1 81 ? 8.659 4.149 -19.772 1.00 87.81 81 ASP A CA 1
ATOM 683 C C . ASP A 1 81 ? 8.190 3.572 -18.434 1.00 87.81 81 ASP A C 1
ATOM 685 O O . ASP A 1 81 ? 7.720 2.430 -18.356 1.00 87.81 81 ASP A O 1
ATOM 689 N N . ILE A 1 82 ? 8.300 4.377 -17.382 1.00 89.12 82 ILE A N 1
ATOM 690 C CA . ILE A 1 82 ? 7.885 4.016 -16.031 1.00 89.12 82 ILE A CA 1
ATOM 691 C C . ILE A 1 82 ? 6.471 4.538 -15.784 1.00 89.12 82 ILE A C 1
ATOM 693 O O . ILE A 1 82 ? 6.180 5.721 -15.986 1.00 89.12 82 ILE A O 1
ATOM 697 N N . LEU A 1 83 ? 5.589 3.664 -15.302 1.00 89.31 83 LEU A N 1
ATOM 698 C CA . LEU A 1 83 ? 4.250 4.023 -14.844 1.00 89.31 83 LEU A CA 1
ATOM 699 C C . LEU A 1 83 ? 4.029 3.485 -13.428 1.00 89.31 83 LEU A C 1
ATOM 701 O O . LEU A 1 83 ? 4.073 2.278 -13.191 1.00 89.31 83 LEU A O 1
ATOM 705 N N . ILE A 1 84 ? 3.743 4.393 -12.496 1.00 88.31 84 ILE A N 1
ATOM 706 C CA . ILE A 1 84 ? 3.302 4.063 -11.142 1.00 88.31 84 ILE A CA 1
ATOM 707 C C . ILE A 1 84 ? 1.819 4.355 -11.038 1.00 88.31 84 ILE A C 1
ATOM 709 O O . ILE A 1 84 ? 1.364 5.476 -11.258 1.00 88.31 84 ILE A O 1
ATOM 713 N N . GLU A 1 85 ? 1.072 3.336 -10.661 1.00 88.56 85 GLU A N 1
ATOM 714 C CA . GLU A 1 85 ? -0.366 3.391 -10.509 1.00 88.56 85 GLU A CA 1
ATOM 715 C C . GLU A 1 85 ? -0.720 3.118 -9.056 1.00 88.56 85 GLU A C 1
ATOM 717 O O . GLU A 1 85 ? -0.463 2.029 -8.555 1.00 88.56 85 GLU A O 1
ATOM 722 N N . ARG A 1 86 ? -1.292 4.098 -8.359 1.00 87.62 86 ARG A N 1
ATOM 723 C CA . ARG A 1 86 ? -1.573 4.012 -6.923 1.00 87.62 86 ARG A CA 1
ATOM 724 C C . ARG A 1 86 ? -3.015 4.377 -6.621 1.00 87.62 86 ARG A C 1
ATOM 726 O O . ARG A 1 86 ? -3.560 5.321 -7.179 1.00 87.62 86 ARG A O 1
ATOM 733 N N . GLN A 1 87 ? -3.633 3.645 -5.710 1.00 85.94 87 GLN A N 1
ATOM 734 C CA . GLN A 1 87 ? -5.016 3.849 -5.314 1.00 85.94 87 GLN A CA 1
ATOM 735 C C . GLN A 1 87 ? -5.181 3.546 -3.828 1.00 85.94 87 GLN A C 1
ATOM 737 O O . GLN A 1 87 ? -4.668 2.548 -3.317 1.00 85.94 87 GLN A O 1
ATOM 742 N N . ILE A 1 88 ? -5.941 4.401 -3.149 1.00 87.00 88 ILE A N 1
ATOM 743 C CA . ILE A 1 88 ? -6.417 4.157 -1.794 1.00 87.00 88 ILE A CA 1
ATOM 744 C C . ILE A 1 88 ? -7.925 4.353 -1.751 1.00 87.00 88 ILE A C 1
ATOM 746 O O . ILE A 1 88 ? -8.456 5.363 -2.207 1.00 87.00 88 ILE A O 1
ATOM 750 N N . LEU A 1 89 ? -8.615 3.352 -1.228 1.00 86.44 89 LEU A N 1
ATOM 751 C CA . LEU A 1 89 ? -10.062 3.315 -1.135 1.00 86.44 89 LEU A CA 1
ATOM 752 C C . LEU A 1 89 ? -10.450 3.205 0.321 1.00 86.44 89 LEU A C 1
ATOM 754 O O . LEU A 1 89 ? -9.997 2.291 1.008 1.00 86.44 89 LEU A O 1
ATOM 758 N N . VAL A 1 90 ? -11.324 4.100 0.768 1.00 86.25 90 VAL A N 1
ATOM 759 C CA . VAL A 1 90 ? -11.861 4.061 2.124 1.00 86.25 90 VAL A CA 1
ATOM 760 C C . VAL A 1 90 ? -13.357 3.788 2.066 1.00 86.25 90 VAL A C 1
ATOM 762 O O . VAL A 1 90 ? -14.098 4.486 1.379 1.00 86.25 90 VAL A O 1
ATOM 765 N N . ASN A 1 91 ? -13.794 2.746 2.770 1.00 83.75 91 ASN A N 1
ATOM 766 C CA . ASN A 1 91 ? -15.165 2.231 2.817 1.00 83.75 91 ASN A CA 1
ATOM 767 C C . ASN A 1 91 ? -15.770 1.856 1.450 1.00 83.75 91 ASN A C 1
ATOM 769 O O . ASN A 1 91 ? -16.984 1.698 1.353 1.00 83.75 91 ASN A O 1
ATOM 773 N N . SER A 1 92 ? -14.953 1.689 0.404 1.00 67.75 92 SER A N 1
ATOM 774 C CA . SER A 1 92 ? -15.412 1.206 -0.904 1.00 67.75 92 SER A CA 1
ATOM 775 C C . SER A 1 92 ? -15.206 -0.301 -1.022 1.00 67.75 92 SER A C 1
ATOM 777 O O . SER A 1 92 ? -14.134 -0.813 -0.699 1.00 67.75 92 SER A O 1
ATOM 779 N N . GLU A 1 93 ? -16.226 -1.012 -1.501 1.00 54.44 93 GLU A N 1
ATOM 780 C CA . GLU A 1 93 ? -16.147 -2.449 -1.796 1.00 54.44 93 GLU A CA 1
ATOM 781 C C . GLU A 1 93 ? -15.727 -2.740 -3.247 1.00 54.44 93 GLU A C 1
ATOM 783 O O . GLU A 1 93 ? -15.268 -3.845 -3.531 1.00 54.44 93 GLU A O 1
ATOM 788 N N . ASN A 1 94 ? -15.787 -1.748 -4.147 1.00 56.56 94 ASN A N 1
ATOM 789 C CA . ASN A 1 94 ? -15.455 -1.915 -5.563 1.00 56.56 94 ASN A CA 1
ATOM 790 C C . ASN A 1 94 ? -14.116 -1.262 -5.910 1.00 56.56 94 ASN A C 1
ATOM 792 O O . ASN A 1 94 ? -14.004 -0.045 -6.055 1.00 56.56 94 ASN A O 1
ATOM 796 N N . ILE A 1 95 ? -13.095 -2.102 -6.079 1.00 55.31 95 ILE A N 1
ATOM 797 C CA . ILE A 1 95 ? -11.730 -1.678 -6.424 1.00 55.31 95 ILE A CA 1
ATOM 798 C C . ILE A 1 95 ? -11.619 -1.270 -7.907 1.00 55.31 95 ILE A C 1
ATOM 800 O O . ILE A 1 95 ? -10.815 -0.410 -8.259 1.00 55.31 95 ILE A O 1
ATOM 804 N N . ASN A 1 96 ? -12.486 -1.822 -8.763 1.00 55.72 96 ASN A N 1
ATOM 805 C CA . ASN A 1 96 ? -12.376 -1.753 -10.225 1.00 55.72 96 ASN A CA 1
ATOM 806 C C . ASN A 1 96 ? -12.983 -0.493 -10.873 1.00 55.72 96 ASN A C 1
ATOM 808 O O . ASN A 1 96 ? -12.843 -0.307 -12.082 1.00 55.72 96 ASN A O 1
ATOM 812 N N . ASP A 1 97 ? -13.650 0.368 -10.099 1.00 55.88 97 ASP A N 1
ATOM 813 C CA . ASP A 1 97 ? -14.461 1.467 -10.652 1.00 55.88 97 ASP A CA 1
ATOM 814 C C . ASP A 1 97 ? -13.708 2.801 -10.778 1.00 55.88 97 ASP A C 1
ATOM 816 O O . ASP A 1 97 ? -14.251 3.785 -11.279 1.00 55.88 97 ASP A O 1
ATOM 820 N N . VAL A 1 98 ? -12.433 2.852 -10.384 1.00 60.94 98 VAL A N 1
ATOM 821 C CA . VAL A 1 98 ? -11.642 4.085 -10.441 1.00 60.94 98 VAL A CA 1
ATOM 822 C C . VAL A 1 98 ? -10.779 4.109 -11.699 1.00 60.94 98 VAL A C 1
ATOM 824 O O . VAL A 1 98 ? -9.657 3.606 -11.722 1.00 60.94 98 VAL A O 1
ATOM 827 N N . LYS A 1 99 ? -11.323 4.698 -12.767 1.00 58.44 99 LYS A N 1
ATOM 828 C CA . LYS A 1 99 ? -10.637 4.840 -14.066 1.00 58.44 99 LYS A CA 1
ATOM 829 C C . LYS A 1 99 ? -9.961 6.196 -14.268 1.00 58.44 99 LYS A C 1
ATOM 831 O O . LYS A 1 99 ? -9.147 6.339 -15.174 1.00 58.44 99 LYS A O 1
ATOM 836 N N . GLU A 1 100 ? -10.305 7.194 -13.459 1.00 63.69 100 GLU A N 1
ATOM 837 C CA . GLU A 1 100 ? -9.761 8.542 -13.608 1.00 63.69 100 GLU A CA 1
ATOM 838 C C . GLU A 1 100 ? -8.394 8.664 -12.931 1.00 63.69 100 GLU A C 1
ATOM 840 O O . GLU A 1 100 ? -8.270 8.455 -11.721 1.00 63.69 100 GLU A O 1
ATOM 845 N N . CYS A 1 101 ? -7.383 9.037 -13.720 1.00 67.00 101 CYS A N 1
ATOM 846 C CA . CYS A 1 101 ? -6.072 9.415 -13.211 1.00 67.00 101 CYS A CA 1
ATOM 847 C C . CYS A 1 101 ? -6.128 10.843 -12.635 1.00 67.00 101 CYS A C 1
ATOM 849 O O . CYS A 1 101 ? -6.487 11.787 -13.341 1.00 67.00 101 CYS A O 1
ATOM 851 N N . ALA A 1 102 ? -5.769 11.008 -11.364 1.00 62.75 102 ALA A N 1
ATOM 852 C CA . ALA A 1 102 ? -5.456 12.298 -10.759 1.00 62.75 102 ALA A CA 1
ATOM 853 C C . ALA A 1 102 ? -4.059 12.740 -11.227 1.00 62.75 102 ALA A C 1
ATOM 855 O O . ALA A 1 102 ? -3.114 11.953 -11.172 1.00 62.75 102 ALA A O 1
ATOM 856 N N . VAL A 1 103 ? -3.953 13.974 -11.733 1.00 62.69 103 VAL A N 1
ATOM 857 C CA . VAL A 1 103 ? -2.738 14.530 -12.378 1.00 62.69 103 VAL A CA 1
ATOM 858 C C . VAL A 1 103 ? -2.414 15.934 -11.832 1.00 62.69 103 VAL A C 1
ATOM 860 O O . VAL A 1 103 ? -1.756 16.725 -12.494 1.00 62.69 103 VAL A O 1
ATOM 863 N N . LYS A 1 104 ? -2.913 16.303 -10.643 1.00 66.44 104 LYS A N 1
ATOM 864 C CA . LYS A 1 104 ? -2.534 17.566 -9.983 1.00 66.44 104 LYS A CA 1
ATOM 865 C C . LYS A 1 104 ? -1.592 17.298 -8.813 1.00 66.44 104 LYS A C 1
ATOM 867 O O . LYS A 1 104 ? -1.859 16.395 -8.022 1.00 66.44 104 LYS A O 1
ATOM 872 N N . ASP A 1 105 ? -0.571 18.138 -8.668 1.00 69.31 105 ASP A N 1
ATOM 873 C CA . ASP A 1 105 ? 0.460 18.027 -7.624 1.00 69.31 105 ASP A CA 1
ATOM 874 C C . ASP A 1 105 ? -0.139 17.958 -6.204 1.00 69.31 105 ASP A C 1
ATOM 876 O O . ASP A 1 105 ? 0.258 17.117 -5.397 1.00 69.31 105 ASP A O 1
ATOM 880 N N . ASP A 1 106 ? -1.172 18.761 -5.917 1.00 73.25 106 ASP A N 1
ATOM 881 C CA . ASP A 1 106 ? -1.845 18.770 -4.607 1.00 73.25 106 ASP A CA 1
ATOM 882 C C . ASP A 1 1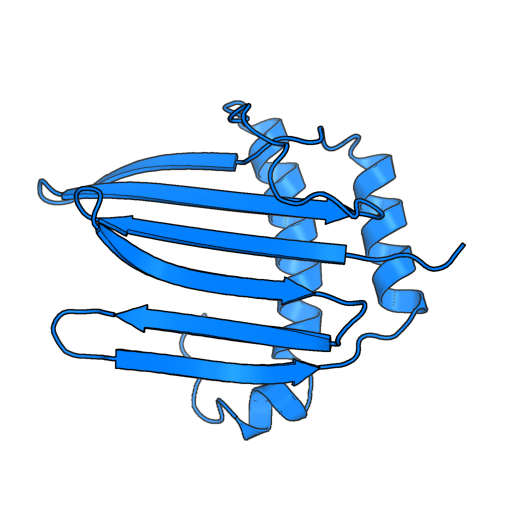06 ? -2.608 17.464 -4.311 1.00 73.25 106 ASP A C 1
ATOM 884 O O . ASP A 1 106 ? -2.635 16.982 -3.176 1.00 73.25 106 ASP A O 1
ATOM 888 N N . GLU A 1 107 ? -3.243 16.863 -5.325 1.00 76.94 107 GLU A N 1
ATOM 889 C CA . GLU A 1 107 ? -3.968 15.592 -5.171 1.00 76.94 107 GLU A CA 1
ATOM 890 C C . GLU A 1 107 ? -2.986 14.447 -4.906 1.00 76.94 107 GLU A C 1
ATOM 892 O O . GLU A 1 107 ? -3.250 13.575 -4.074 1.00 76.94 107 GLU A O 1
ATOM 897 N N . GLN A 1 108 ? -1.833 14.489 -5.573 1.00 77.50 108 GLN A N 1
ATOM 898 C CA . GLN A 1 108 ? -0.747 13.547 -5.364 1.00 77.50 108 GLN A CA 1
ATOM 899 C C . GLN A 1 108 ? -0.190 13.634 -3.938 1.00 77.50 108 GLN A C 1
ATOM 901 O O . GLN A 1 108 ? -0.140 12.612 -3.255 1.00 77.50 108 GLN A O 1
ATOM 906 N N . ALA A 1 109 ? 0.147 14.834 -3.455 1.00 82.81 109 ALA A N 1
ATOM 907 C CA . ALA A 1 109 ? 0.671 15.025 -2.100 1.00 82.81 109 ALA A CA 1
ATOM 908 C C . ALA A 1 109 ? -0.290 14.490 -1.021 1.00 82.81 109 ALA A C 1
ATOM 910 O O . ALA A 1 109 ? 0.127 13.833 -0.062 1.00 82.81 109 ALA A O 1
ATOM 911 N N . ASN A 1 110 ? -1.597 14.705 -1.203 1.00 86.25 110 ASN A N 1
ATOM 912 C CA . ASN A 1 110 ? -2.613 14.204 -0.281 1.00 86.25 110 ASN A CA 1
ATOM 913 C C . ASN A 1 110 ? -2.706 12.669 -0.287 1.00 86.25 110 ASN A C 1
ATOM 915 O O . ASN A 1 110 ? -2.752 12.052 0.782 1.00 86.25 110 ASN A O 1
ATOM 919 N N . ILE A 1 111 ? -2.711 12.038 -1.468 1.00 84.00 111 ILE A N 1
ATOM 920 C CA . ILE A 1 111 ? -2.720 10.570 -1.596 1.00 84.00 111 ILE A CA 1
ATOM 921 C C . ILE A 1 111 ? -1.444 9.965 -0.995 1.00 84.00 111 ILE A C 1
ATOM 923 O O . ILE A 1 111 ? -1.520 8.952 -0.291 1.00 84.00 111 ILE A O 1
ATOM 927 N N . ASP A 1 112 ? -0.290 10.584 -1.230 1.00 84.25 112 ASP A N 1
ATOM 928 C CA . ASP A 1 112 ? 1.006 10.133 -0.717 1.00 84.25 112 ASP A CA 1
ATOM 929 C C . ASP A 1 112 ? 1.062 10.191 0.808 1.00 84.25 112 ASP A C 1
ATOM 931 O O . ASP A 1 112 ? 1.551 9.251 1.440 1.00 84.25 112 ASP A O 1
ATOM 935 N N . MET A 1 113 ? 0.481 11.226 1.419 1.00 88.62 113 MET A N 1
ATOM 936 C CA . MET A 1 113 ? 0.399 11.335 2.874 1.00 88.62 113 MET A CA 1
ATOM 937 C C . MET A 1 113 ? -0.439 10.206 3.490 1.00 88.62 113 MET A C 1
ATOM 939 O O . MET A 1 113 ? 0.019 9.545 4.424 1.00 88.62 113 MET A O 1
ATOM 943 N N . ILE A 1 114 ? -1.636 9.934 2.955 1.00 90.56 114 ILE A N 1
ATOM 944 C CA . ILE A 1 114 ? -2.491 8.832 3.443 1.00 90.56 114 ILE A CA 1
ATOM 945 C C . ILE A 1 114 ? -1.815 7.476 3.205 1.00 90.56 114 ILE A C 1
ATOM 947 O O . ILE A 1 114 ? -1.805 6.618 4.091 1.00 90.56 114 ILE A O 1
ATOM 951 N N . THR A 1 115 ? -1.208 7.287 2.033 1.00 89.38 115 THR A N 1
ATOM 952 C CA . THR A 1 115 ? -0.472 6.060 1.702 1.00 89.38 115 THR A CA 1
ATOM 953 C C . THR A 1 115 ? 0.683 5.830 2.672 1.00 89.38 115 THR A C 1
ATOM 955 O O . THR A 1 115 ? 0.855 4.719 3.172 1.00 89.38 115 THR A O 1
ATOM 958 N N . SER A 1 116 ? 1.451 6.874 2.984 1.00 90.81 116 SER A N 1
ATOM 959 C CA . SER A 1 116 ? 2.587 6.788 3.904 1.00 90.81 116 SER A CA 1
ATOM 960 C C . SER A 1 116 ? 2.143 6.432 5.318 1.00 90.81 116 SER A C 1
ATOM 962 O O . SER A 1 116 ? 2.749 5.561 5.939 1.00 90.81 116 SER A O 1
ATOM 964 N N . GLN A 1 117 ? 1.052 7.031 5.809 1.00 94.00 117 GLN A N 1
ATOM 965 C CA . GLN A 1 117 ? 0.481 6.674 7.112 1.00 94.00 117 GLN A CA 1
ATOM 966 C C . GLN A 1 117 ? 0.106 5.189 7.178 1.00 94.00 117 GLN A C 1
ATOM 968 O O . GLN A 1 117 ? 0.497 4.494 8.117 1.00 94.00 117 GLN A O 1
ATOM 973 N N . LEU A 1 118 ? -0.591 4.682 6.156 1.00 94.88 118 LEU A N 1
ATOM 974 C CA . LEU A 1 118 ? -0.980 3.275 6.082 1.00 94.88 118 LEU A CA 1
ATOM 975 C C . LEU A 1 118 ? 0.235 2.339 6.024 1.00 94.88 118 LEU A C 1
ATOM 977 O O . LEU A 1 118 ? 0.315 1.371 6.780 1.00 94.88 118 LEU A O 1
ATOM 981 N N . LEU A 1 119 ? 1.185 2.614 5.127 1.00 93.44 119 LEU A N 1
ATOM 982 C CA . LEU A 1 119 ? 2.369 1.776 4.955 1.00 93.44 119 LEU A CA 1
ATOM 983 C C . LEU A 1 119 ? 3.260 1.786 6.198 1.00 93.44 119 LEU A C 1
ATOM 985 O O . LEU A 1 119 ? 3.831 0.748 6.520 1.00 93.44 119 LEU A O 1
ATOM 989 N N . ASN A 1 120 ? 3.354 2.906 6.917 1.00 94.50 120 ASN A N 1
ATOM 990 C CA . ASN A 1 120 ? 4.105 2.976 8.167 1.00 94.50 120 ASN A CA 1
ATOM 991 C C . ASN A 1 120 ? 3.507 2.049 9.238 1.00 94.50 120 ASN A C 1
ATOM 993 O O . ASN A 1 120 ? 4.234 1.289 9.873 1.00 94.50 120 ASN A O 1
ATOM 997 N N . LEU A 1 121 ? 2.181 2.035 9.397 1.00 95.25 121 LEU A N 1
ATOM 998 C CA . LEU A 1 121 ? 1.505 1.108 10.315 1.00 95.25 121 LEU A CA 1
ATOM 999 C C . LEU A 1 121 ? 1.744 -0.361 9.933 1.00 95.25 121 LEU A C 1
ATOM 1001 O O . LEU A 1 121 ? 2.030 -1.196 10.787 1.00 95.25 121 LEU A O 1
ATOM 1005 N N . ILE A 1 122 ? 1.687 -0.677 8.637 1.00 94.62 122 ILE A N 1
ATOM 1006 C CA . ILE A 1 122 ? 1.968 -2.025 8.123 1.00 94.62 122 ILE A CA 1
ATOM 1007 C C . ILE A 1 122 ? 3.420 -2.417 8.420 1.00 94.62 122 ILE A C 1
ATOM 1009 O O . ILE A 1 122 ? 3.664 -3.472 9.001 1.00 94.62 122 ILE A O 1
ATOM 1013 N N . LYS A 1 123 ? 4.386 -1.568 8.059 1.00 91.50 123 LYS A N 1
ATOM 1014 C CA . LYS A 1 123 ? 5.826 -1.844 8.194 1.00 91.50 123 LYS A CA 1
ATOM 1015 C C . LYS A 1 123 ? 6.296 -1.926 9.646 1.00 91.50 123 LYS A C 1
ATOM 1017 O O . LYS A 1 123 ? 7.249 -2.642 9.944 1.00 91.50 123 LYS A O 1
ATOM 1022 N N . THR A 1 124 ? 5.635 -1.215 10.556 1.00 91.56 124 THR A N 1
ATOM 1023 C CA . THR A 1 124 ? 5.973 -1.234 11.985 1.00 91.56 124 THR A CA 1
ATOM 1024 C C . THR A 1 124 ? 5.393 -2.436 12.734 1.00 91.56 124 THR A C 1
ATOM 1026 O O . THR A 1 124 ? 5.881 -2.723 13.832 1.00 91.56 124 THR A O 1
ATOM 1029 N N . SER A 1 125 ? 4.441 -3.168 12.137 1.00 93.31 125 SER A N 1
ATOM 1030 C CA . SER A 1 125 ? 3.881 -4.405 12.701 1.00 93.31 125 SER A CA 1
ATOM 1031 C C . SER A 1 125 ? 4.928 -5.514 12.857 1.00 93.31 125 SER A C 1
ATOM 1033 O O . SER A 1 125 ? 5.882 -5.631 12.079 1.00 93.31 125 SER A O 1
ATOM 1035 N N . ASP A 1 126 ? 4.734 -6.364 13.863 1.00 92.19 126 ASP A N 1
ATOM 1036 C CA . ASP A 1 126 ? 5.640 -7.479 14.137 1.00 92.19 126 ASP A CA 1
ATOM 1037 C C . ASP A 1 126 ? 5.604 -8.525 13.019 1.00 92.19 126 ASP A C 1
ATOM 1039 O O . ASP A 1 126 ? 6.630 -9.121 12.684 1.00 92.19 126 ASP A O 1
ATOM 1043 N N . GLU A 1 127 ? 4.439 -8.750 12.411 1.00 93.12 127 GLU A N 1
ATOM 1044 C CA . GLU A 1 127 ? 4.262 -9.686 11.302 1.00 93.12 127 GLU A CA 1
ATOM 1045 C C . GLU A 1 127 ? 5.061 -9.258 10.068 1.00 93.12 127 GLU A C 1
ATOM 1047 O O . GLU A 1 127 ? 5.676 -10.105 9.404 1.00 93.12 127 GLU A O 1
ATOM 1052 N N . TYR A 1 128 ? 5.111 -7.951 9.788 1.00 91.94 128 TYR A N 1
ATOM 1053 C CA . TYR A 1 128 ? 5.953 -7.411 8.726 1.00 91.94 128 TYR A CA 1
ATOM 1054 C C . TYR A 1 128 ? 7.432 -7.641 9.030 1.00 91.94 128 TYR A C 1
ATOM 1056 O O . TYR A 1 128 ? 8.129 -8.264 8.228 1.00 91.94 128 TYR A O 1
ATOM 1064 N N . LYS A 1 129 ? 7.899 -7.208 10.207 1.00 89.75 129 LYS A N 1
ATOM 1065 C CA . LYS A 1 129 ? 9.311 -7.320 10.616 1.00 89.75 129 LYS A CA 1
ATOM 1066 C C . LYS A 1 129 ? 9.807 -8.765 10.611 1.00 89.75 129 LYS A C 1
ATOM 1068 O O . LYS A 1 129 ? 10.915 -9.030 10.161 1.00 89.75 129 LYS A O 1
ATOM 1073 N N . LYS A 1 130 ? 8.979 -9.721 11.044 1.00 89.81 130 LYS A N 1
ATOM 1074 C CA . LYS A 1 130 ? 9.310 -11.158 11.000 1.00 89.81 130 LYS A CA 1
ATOM 1075 C C . LYS A 1 130 ? 9.437 -11.693 9.576 1.00 89.81 130 LYS A C 1
ATOM 1077 O O . LYS A 1 130 ? 10.262 -12.566 9.325 1.00 89.81 130 LYS A O 1
ATOM 1082 N N . THR A 1 131 ? 8.619 -11.200 8.648 1.00 88.06 131 THR A N 1
ATOM 1083 C CA . THR A 1 131 ? 8.614 -11.694 7.261 1.00 88.06 131 THR A CA 1
ATOM 1084 C C . THR A 1 131 ? 9.683 -11.034 6.393 1.00 88.06 131 THR A C 1
ATOM 1086 O O . THR A 1 131 ? 10.198 -11.655 5.451 1.00 88.06 131 THR A O 1
ATOM 1089 N N . PHE A 1 132 ? 10.028 -9.791 6.726 1.00 83.62 132 PHE A N 1
ATOM 1090 C CA . PHE A 1 132 ? 11.013 -8.962 6.042 1.00 83.62 132 PHE A CA 1
ATOM 1091 C C . PHE A 1 132 ? 12.079 -8.443 7.029 1.00 83.62 132 PHE A C 1
ATOM 1093 O O . PHE A 1 132 ? 12.228 -7.233 7.188 1.00 83.62 132 PHE A O 1
ATOM 1100 N N . PRO A 1 133 ? 12.847 -9.339 7.683 1.00 66.88 133 PRO A N 1
ATOM 1101 C CA . PRO A 1 133 ? 13.789 -8.983 8.752 1.00 66.88 133 PRO A CA 1
ATOM 1102 C C . PRO A 1 133 ? 15.010 -8.179 8.281 1.00 66.88 133 PRO A C 1
ATOM 1104 O O . PRO A 1 133 ? 15.800 -7.747 9.108 1.00 66.88 133 PRO A O 1
ATOM 1107 N N . GLN A 1 134 ? 15.171 -7.995 6.967 1.00 58.25 134 GLN A N 1
ATOM 1108 C CA . GLN A 1 134 ? 16.258 -7.236 6.339 1.00 58.25 134 GLN A CA 1
ATOM 1109 C C . GLN A 1 134 ? 15.753 -6.111 5.426 1.00 58.25 134 GLN A C 1
ATOM 1111 O O . GLN A 1 134 ? 16.512 -5.620 4.597 1.00 58.25 134 GLN A O 1
ATOM 1116 N N . ALA A 1 135 ? 14.492 -5.684 5.540 1.00 53.34 135 ALA A N 1
ATOM 1117 C CA . ALA A 1 135 ? 14.005 -4.520 4.797 1.00 53.34 135 ALA A CA 1
ATOM 1118 C C . ALA A 1 135 ? 14.491 -3.189 5.419 1.00 53.34 135 ALA A C 1
ATOM 1120 O O . ALA A 1 135 ? 13.702 -2.269 5.598 1.00 53.34 135 ALA A O 1
ATOM 1121 N N . ASP A 1 136 ? 15.791 -3.080 5.706 1.00 39.94 136 ASP A N 1
ATOM 1122 C CA . ASP A 1 136 ? 16.534 -1.8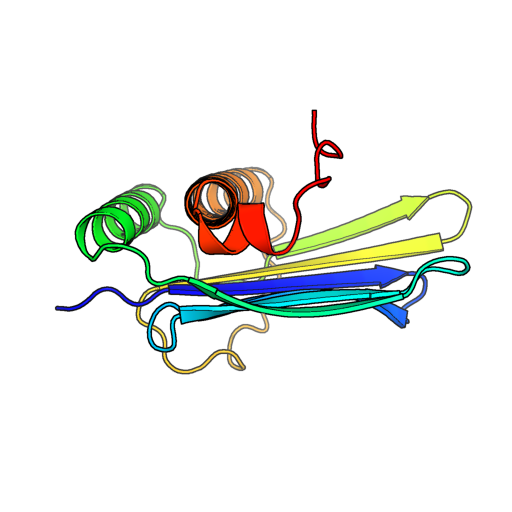22 5.896 1.00 39.94 136 ASP A CA 1
ATOM 1123 C C . ASP A 1 136 ? 16.857 -1.182 4.523 1.00 39.94 136 ASP A C 1
ATOM 1125 O O . ASP A 1 136 ? 17.990 -0.803 4.244 1.00 39.94 136 ASP A O 1
ATOM 1129 N N . TRP A 1 137 ? 15.888 -1.163 3.599 1.00 42.06 137 TRP A N 1
ATOM 1130 C CA . TRP A 1 137 ? 16.071 -0.696 2.210 1.00 42.06 137 TRP A CA 1
ATOM 1131 C C . TRP A 1 137 ? 15.253 0.573 1.914 1.00 42.06 137 TRP A C 1
ATOM 1133 O O . TRP A 1 137 ? 15.046 0.926 0.760 1.00 42.06 137 TRP A O 1
ATOM 1143 N N . GLU A 1 138 ? 14.781 1.273 2.946 1.00 33.97 138 GLU A N 1
ATOM 1144 C CA . GLU A 1 138 ? 14.138 2.584 2.811 1.00 33.97 138 GLU A CA 1
ATOM 1145 C C . GLU A 1 138 ? 14.580 3.506 3.970 1.00 33.97 138 GLU A C 1
ATOM 1147 O O . GLU A 1 138 ? 13.833 3.730 4.923 1.00 33.97 138 GLU A O 1
ATOM 1152 N N . MET A 1 139 ? 15.819 4.008 3.898 1.00 32.53 139 MET A N 1
ATOM 1153 C CA . MET A 1 139 ? 16.183 5.347 4.390 1.00 32.53 139 MET A CA 1
ATOM 1154 C C . MET A 1 139 ? 16.565 6.203 3.191 1.00 32.53 139 MET A C 1
ATOM 1156 O O . MET A 1 139 ? 17.320 5.681 2.341 1.00 32.53 139 MET A O 1
#

Organism: Chryseobacterium lactis (NCBI:txid1241981)